Protein AF-A0A832A6N8-F1 (afdb_monomer)

Solvent-accessible surface area (backbone atoms only — not comparable to full-atom values): 5953 Å² total; per-residue (Å²): 88,69,54,90,44,34,87,47,69,45,70,68,59,53,51,50,45,56,71,64,25,80,97,34,36,24,27,26,36,35,62,86,96,40,70,37,63,53,62,17,42,70,40,80,84,42,49,66,60,50,53,54,32,53,76,70,70,49,84,50,56,72,56,48,51,70,74,43,60,49,43,78,42,78,55,83,89,46,56,67,45,69,40,69,45,90,46,77,64,48,49,51,55,55,51,54,54,55,64,74,75,110

Radius of gyration: 15.2 Å; Cα contacts (8 Å, |Δi|>4): 124; chains: 1; bounding box: 32×25×48 Å

pLDDT: mean 92.02, std 8.96, range [46.75, 98.44]

Secondary structure (DSSP, 8-state):
---TT-TT--HHHHHHHHHT-TT-SEEEEEETTEE-GGG-EE-GGGHHHHHHHHHTT---HHHHHHHS-EEEEE-GGGTTTT----SHHHHHHHHHHHHH--

Structure (mmCIF, N/CA/C/O backbone):
data_AF-A0A832A6N8-F1
#
_entry.id   AF-A0A832A6N8-F1
#
loop_
_atom_site.group_PDB
_atom_site.id
_atom_site.type_symbol
_atom_site.label_atom_id
_atom_site.label_alt_id
_atom_site.label_comp_id
_atom_site.label_asym_id
_atom_site.label_entity_id
_atom_site.label_seq_id
_atom_site.pdbx_PDB_ins_code
_atom_site.Cartn_x
_atom_site.Cartn_y
_atom_site.Cartn_z
_atom_site.occupancy
_atom_site.B_iso_or_equiv
_atom_site.auth_seq_id
_atom_site.auth_comp_id
_atom_site.auth_asym_id
_atom_site.auth_atom_id
_atom_site.pdbx_PDB_model_num
ATOM 1 N N . VAL A 1 1 ? -5.192 2.451 -2.635 1.00 87.69 1 VAL A N 1
ATOM 2 C CA . VAL A 1 1 ? -4.166 3.515 -2.678 1.00 87.69 1 VAL A CA 1
ATOM 3 C C . VAL A 1 1 ? -3.054 3.018 -3.583 1.00 87.69 1 VAL A C 1
ATOM 5 O O . VAL A 1 1 ? -2.806 1.820 -3.588 1.00 87.69 1 VAL A O 1
ATOM 8 N N . ALA A 1 2 ? -2.462 3.899 -4.384 1.00 89.50 2 ALA A N 1
ATOM 9 C CA . ALA A 1 2 ? -1.292 3.606 -5.206 1.00 89.50 2 ALA A CA 1
ATOM 10 C C . ALA A 1 2 ? -0.358 4.823 -5.141 1.00 89.50 2 ALA A C 1
ATOM 12 O O . ALA A 1 2 ? -0.847 5.948 -5.274 1.00 89.50 2 ALA A O 1
ATOM 13 N N . ALA A 1 3 ? 0.942 4.627 -4.913 1.00 91.25 3 ALA A N 1
ATOM 14 C CA . ALA A 1 3 ? 1.922 5.704 -5.047 1.00 91.25 3 ALA A CA 1
ATOM 15 C C . ALA A 1 3 ? 2.123 6.109 -6.517 1.00 91.25 3 ALA A C 1
ATOM 17 O O . ALA A 1 3 ? 1.894 5.331 -7.444 1.00 91.25 3 ALA A O 1
ATOM 18 N N . CYS A 1 4 ? 2.520 7.366 -6.723 1.00 91.00 4 CYS A N 1
ATOM 19 C CA . CYS A 1 4 ? 2.686 7.966 -8.048 1.00 91.00 4 CYS A CA 1
ATOM 20 C C . CYS A 1 4 ? 3.960 7.512 -8.783 1.00 91.00 4 CYS A C 1
ATOM 22 O O . CYS A 1 4 ? 4.092 7.759 -9.979 1.00 91.00 4 CYS A O 1
ATOM 24 N N . ASP A 1 5 ? 4.869 6.839 -8.084 1.00 88.44 5 ASP A N 1
ATOM 25 C CA . ASP A 1 5 ? 6.145 6.300 -8.566 1.00 88.44 5 ASP A CA 1
ATOM 26 C C . ASP A 1 5 ? 6.032 4.870 -9.131 1.00 88.44 5 ASP A C 1
ATOM 28 O O . ASP A 1 5 ? 7.035 4.274 -9.522 1.00 88.44 5 ASP A O 1
ATOM 32 N N . MET A 1 6 ? 4.818 4.318 -9.222 1.00 90.38 6 MET A N 1
ATOM 33 C CA . MET A 1 6 ? 4.537 3.004 -9.807 1.00 90.38 6 MET A CA 1
ATOM 34 C C . MET A 1 6 ? 3.862 3.140 -11.184 1.00 90.38 6 MET A C 1
ATOM 36 O O . MET A 1 6 ? 2.639 3.070 -11.286 1.00 90.38 6 MET A O 1
ATOM 40 N N . PRO A 1 7 ? 4.606 3.309 -12.292 1.00 89.94 7 PRO A N 1
ATOM 41 C CA . PRO A 1 7 ? 4.021 3.633 -13.601 1.00 89.94 7 PRO A CA 1
ATOM 42 C C . PRO A 1 7 ? 3.395 2.445 -14.347 1.00 89.94 7 PRO A C 1
ATOM 44 O O . PRO A 1 7 ? 2.877 2.622 -15.450 1.00 89.94 7 PRO A O 1
ATOM 47 N N . PHE A 1 8 ? 3.453 1.230 -13.794 1.00 93.12 8 PHE A N 1
ATOM 48 C CA . PHE A 1 8 ? 2.963 0.006 -14.446 1.00 93.12 8 PHE A CA 1
ATOM 49 C C . PHE A 1 8 ? 1.743 -0.601 -13.753 1.00 93.12 8 PHE A C 1
ATOM 51 O O . PHE A 1 8 ? 1.575 -1.819 -13.800 1.00 93.12 8 PHE A O 1
ATOM 58 N N . LEU A 1 9 ? 0.919 0.228 -13.104 1.00 92.44 9 LEU A N 1
ATOM 59 C CA . LEU A 1 9 ? -0.316 -0.222 -12.460 1.00 92.44 9 LEU A CA 1
ATOM 60 C C . LEU A 1 9 ? -1.155 -1.084 -13.410 1.00 92.44 9 LEU A C 1
ATOM 62 O O . LEU A 1 9 ? -1.496 -0.664 -14.517 1.00 92.44 9 LEU A O 1
ATOM 66 N N . ASP A 1 10 ? -1.520 -2.273 -12.942 1.00 94.94 10 ASP A N 1
ATOM 67 C CA . ASP A 1 10 ? -2.407 -3.187 -13.649 1.00 94.94 10 ASP A CA 1
ATOM 68 C C . ASP A 1 10 ? -3.796 -3.193 -12.996 1.00 94.94 10 ASP A C 1
ATOM 70 O O . ASP A 1 10 ? -3.975 -3.567 -11.834 1.00 94.94 10 ASP A O 1
ATOM 74 N N . ALA A 1 11 ? -4.813 -2.803 -13.765 1.00 95.00 11 ALA A N 1
ATOM 75 C CA . ALA A 1 11 ? -6.193 -2.774 -13.298 1.00 95.00 11 ALA A CA 1
ATOM 76 C C . ALA A 1 11 ? -6.723 -4.163 -12.893 1.00 95.00 11 ALA A C 1
ATOM 78 O O . ALA A 1 11 ? -7.608 -4.243 -12.040 1.00 95.00 11 ALA A O 1
ATOM 79 N N . ALA A 1 12 ? -6.223 -5.251 -13.488 1.00 95.50 12 ALA A N 1
ATOM 80 C CA . ALA A 1 12 ? -6.585 -6.608 -13.091 1.00 95.50 12 ALA A CA 1
ATOM 81 C C . ALA A 1 12 ? -6.063 -6.931 -11.686 1.00 95.50 12 ALA A C 1
ATOM 83 O O . ALA A 1 12 ? -6.837 -7.409 -10.858 1.00 95.50 12 ALA A O 1
ATOM 84 N N . VAL A 1 13 ? -4.812 -6.568 -11.389 1.00 95.25 13 VAL A N 1
ATOM 85 C CA . VAL A 1 13 ? -4.219 -6.734 -10.053 1.00 95.25 13 VAL A CA 1
ATOM 86 C C . VAL A 1 13 ? -4.944 -5.875 -9.021 1.00 95.25 13 VAL A C 1
ATOM 88 O O . VAL A 1 13 ? -5.289 -6.361 -7.948 1.00 95.25 13 VAL A O 1
ATOM 91 N N . ILE A 1 14 ? -5.277 -4.624 -9.354 1.00 95.75 14 ILE A N 1
ATOM 92 C CA . ILE A 1 14 ? -6.048 -3.753 -8.452 1.00 95.75 14 ILE A CA 1
ATOM 93 C C . ILE A 1 14 ? -7.425 -4.359 -8.142 1.00 95.75 14 ILE A C 1
ATOM 95 O O . ILE A 1 14 ? -7.832 -4.399 -6.980 1.00 95.75 14 ILE A O 1
ATOM 99 N N . ARG A 1 15 ? -8.149 -4.852 -9.157 1.00 97.00 15 ARG A N 1
ATOM 100 C CA . ARG A 1 15 ? -9.447 -5.524 -8.953 1.00 97.00 15 ARG A CA 1
ATOM 101 C C . ARG A 1 15 ? -9.310 -6.761 -8.076 1.00 97.00 15 ARG A C 1
ATOM 103 O O . ARG A 1 15 ? -10.151 -6.986 -7.209 1.00 97.00 15 ARG A O 1
ATOM 110 N N . GLU A 1 16 ? -8.254 -7.534 -8.287 1.00 96.56 16 GLU A N 1
ATOM 111 C CA . GLU A 1 16 ? -7.960 -8.703 -7.475 1.00 96.56 16 GLU A CA 1
ATOM 112 C C . GLU A 1 16 ? -7.713 -8.323 -6.009 1.00 96.56 16 GLU A C 1
ATOM 114 O O . GLU A 1 16 ? -8.356 -8.882 -5.123 1.00 96.56 16 GLU A O 1
ATOM 119 N N . LEU A 1 17 ? -6.892 -7.304 -5.738 1.00 96.69 17 LEU A N 1
ATOM 120 C CA . LEU A 1 17 ? -6.672 -6.792 -4.381 1.00 96.69 17 LEU A CA 1
ATOM 121 C C . LEU A 1 17 ? -7.975 -6.355 -3.700 1.00 96.69 17 LEU A C 1
ATOM 123 O O . LEU A 1 17 ? -8.192 -6.663 -2.528 1.00 96.69 17 LEU A O 1
ATOM 127 N N . VAL A 1 18 ? -8.864 -5.675 -4.431 1.00 97.44 18 VAL A N 1
ATOM 128 C CA . VAL A 1 18 ? -10.185 -5.275 -3.916 1.00 97.44 18 VAL A CA 1
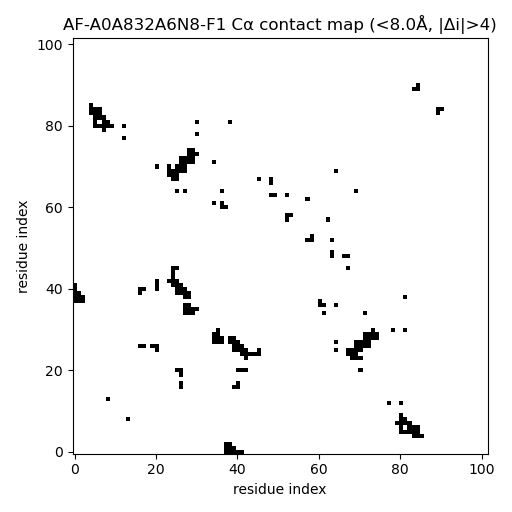ATOM 129 C C . VAL A 1 18 ? -11.038 -6.499 -3.575 1.00 97.44 18 VAL A C 1
ATOM 131 O O . VAL A 1 18 ? -11.663 -6.527 -2.516 1.00 97.44 18 VAL A O 1
ATOM 134 N N . GLY A 1 19 ? -11.031 -7.532 -4.421 1.00 97.75 19 GLY A N 1
ATOM 135 C CA . GLY A 1 19 ? -11.753 -8.784 -4.176 1.00 97.75 19 GLY A CA 1
ATOM 136 C C . GLY A 1 19 ? -11.267 -9.554 -2.943 1.00 97.75 19 GLY A C 1
ATOM 137 O O . GLY A 1 19 ? -12.026 -10.323 -2.359 1.00 97.75 19 GLY A O 1
ATOM 138 N N . LEU A 1 20 ? -10.026 -9.322 -2.507 1.00 97.88 20 LEU A N 1
ATOM 139 C CA . LEU A 1 20 ? -9.430 -9.955 -1.327 1.00 97.88 20 LEU A CA 1
ATOM 140 C C . LEU A 1 20 ? -9.717 -9.209 -0.012 1.0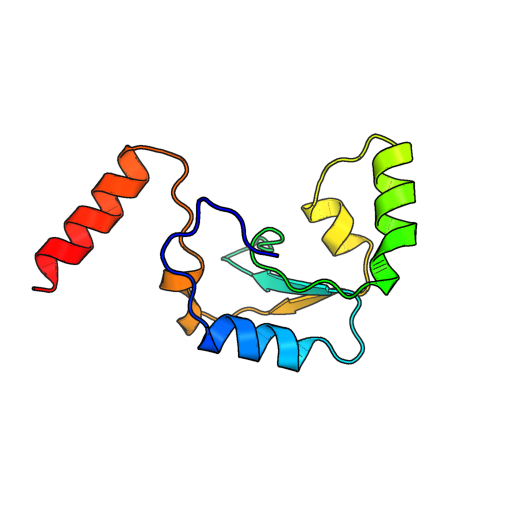0 97.88 20 LEU A C 1
ATOM 142 O O . LEU A 1 20 ? -9.398 -9.746 1.052 1.00 97.88 20 LEU A O 1
ATOM 146 N N . LEU A 1 21 ? -10.302 -8.005 -0.079 1.00 98.00 21 LEU A N 1
ATOM 147 C CA . LEU A 1 21 ? -10.585 -7.131 1.066 1.00 98.00 21 LEU A CA 1
ATOM 148 C C . LEU A 1 21 ? -11.661 -7.633 2.046 1.00 98.00 21 LEU A C 1
ATOM 150 O O . LEU A 1 21 ? -11.529 -7.313 3.230 1.00 98.00 21 LEU A O 1
ATOM 154 N N . PRO A 1 22 ? -12.726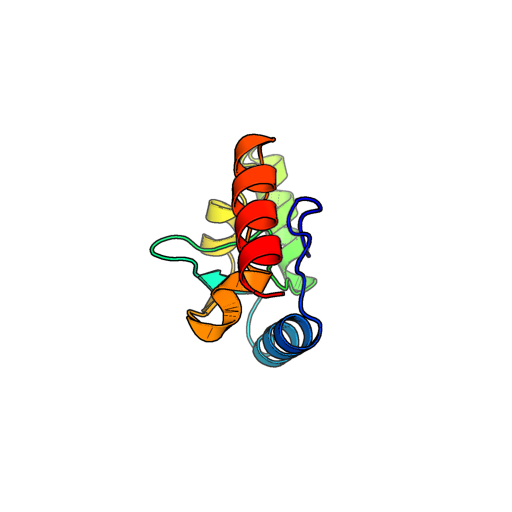 -8.362 1.643 1.00 97.81 22 PRO A N 1
ATOM 155 C CA . PRO A 1 22 ? -13.774 -8.774 2.574 1.00 97.81 22 PRO A CA 1
ATOM 156 C C . PRO A 1 22 ? -13.209 -9.455 3.828 1.00 97.81 22 PRO A C 1
ATOM 158 O O . PRO A 1 22 ? -12.409 -10.382 3.740 1.00 97.81 22 PRO A O 1
ATOM 161 N N . GLY A 1 23 ? -13.604 -8.964 5.006 1.00 96.75 23 GLY A N 1
ATOM 162 C CA . GLY A 1 23 ? -13.094 -9.437 6.298 1.00 96.75 23 GLY A CA 1
ATOM 163 C C . GLY A 1 23 ? -11.844 -8.710 6.814 1.00 96.75 23 GLY A C 1
ATOM 164 O O . GLY A 1 23 ? -11.646 -8.664 8.027 1.00 96.75 23 GLY A O 1
ATOM 165 N N . TYR A 1 24 ? -11.088 -7.996 5.974 1.00 98.38 24 TYR A N 1
ATOM 166 C CA . TYR A 1 24 ? -9.825 -7.329 6.339 1.00 98.38 24 TYR A CA 1
ATOM 167 C C . TYR A 1 24 ? -9.890 -5.797 6.332 1.00 98.38 24 TYR A C 1
ATOM 169 O O . TYR A 1 24 ? -10.686 -5.183 5.616 1.00 98.38 24 TYR A O 1
ATOM 177 N N . ASP A 1 25 ? -9.102 -5.160 7.191 1.00 98.25 25 ASP 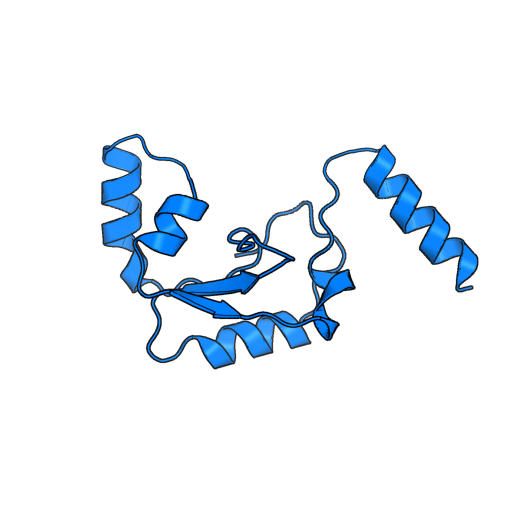A N 1
ATOM 178 C CA . ASP A 1 25 ? -8.962 -3.700 7.227 1.00 98.25 25 ASP A CA 1
ATOM 179 C C . ASP A 1 25 ? -8.085 -3.207 6.080 1.00 98.25 25 ASP A C 1
ATOM 181 O O . ASP A 1 25 ? -8.284 -2.101 5.578 1.00 98.25 25 ASP A O 1
ATOM 185 N N . ALA A 1 26 ? -7.134 -4.041 5.657 1.00 98.38 26 ALA A N 1
ATOM 186 C CA . ALA A 1 26 ? -6.263 -3.778 4.531 1.00 98.38 26 ALA A CA 1
ATOM 187 C C . ALA A 1 26 ? -5.864 -5.069 3.806 1.00 98.38 26 ALA A C 1
ATOM 189 O O . ALA A 1 26 ? -5.784 -6.140 4.408 1.00 98.38 26 ALA A O 1
ATOM 190 N N . VAL A 1 27 ? -5.561 -4.946 2.518 1.00 98.44 27 VAL A N 1
ATOM 191 C CA . VAL A 1 27 ? -4.875 -5.966 1.718 1.00 98.44 27 VAL A CA 1
ATOM 192 C C . VAL A 1 27 ? -3.593 -5.344 1.199 1.00 98.44 27 VAL A C 1
ATOM 194 O O . VAL A 1 27 ? -3.644 -4.356 0.464 1.00 98.44 27 VAL A O 1
ATOM 197 N N . VAL A 1 28 ? -2.458 -5.914 1.592 1.00 97.88 28 VAL A N 1
ATOM 198 C CA . VAL A 1 28 ? -1.123 -5.384 1.303 1.00 97.88 28 VAL A CA 1
ATOM 199 C C . VAL A 1 28 ? -0.337 -6.439 0.517 1.00 97.88 28 VAL A C 1
ATOM 201 O O . VAL A 1 28 ? -0.098 -7.529 1.047 1.00 97.88 28 VAL A O 1
ATOM 204 N N 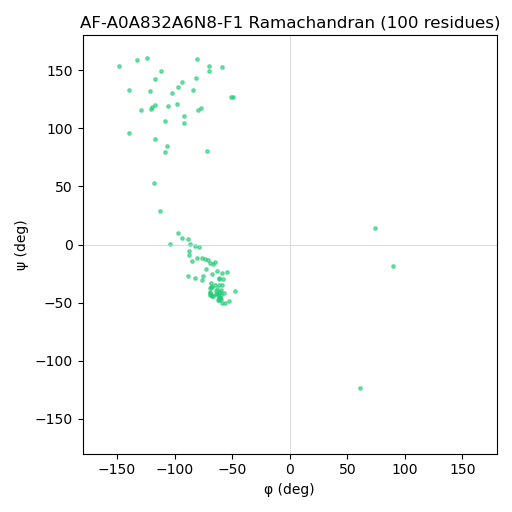. PRO A 1 29 ? 0.061 -6.171 -0.740 1.00 96.44 29 PRO A N 1
ATOM 205 C CA . PRO A 1 29 ? 0.961 -7.052 -1.475 1.00 96.44 29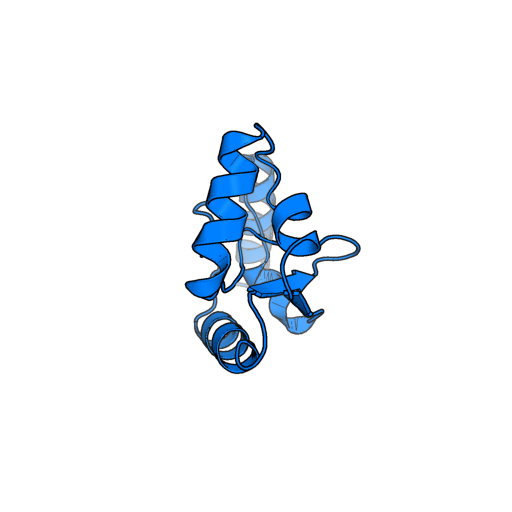 PRO A CA 1
ATOM 206 C C . PRO A 1 29 ? 2.285 -7.230 -0.739 1.00 96.44 29 PRO A C 1
ATOM 208 O O . PRO A 1 29 ? 2.719 -6.343 -0.011 1.00 96.44 29 PRO A O 1
ATOM 211 N N . GLN A 1 30 ? 2.952 -8.357 -0.952 1.00 94.06 30 GLN A N 1
ATOM 212 C CA . GLN A 1 30 ? 4.265 -8.629 -0.390 1.00 94.06 30 GLN A CA 1
ATOM 213 C C . GLN A 1 30 ? 5.303 -8.785 -1.502 1.00 94.06 30 GLN A C 1
ATOM 215 O O . GLN A 1 30 ? 5.212 -9.700 -2.328 1.00 94.06 30 GLN A O 1
ATOM 220 N N . VAL A 1 31 ? 6.314 -7.917 -1.478 1.00 87.06 31 VAL A N 1
ATOM 221 C CA . VAL A 1 31 ? 7.467 -7.930 -2.383 1.00 87.06 31 VAL A CA 1
ATOM 222 C C . VAL A 1 31 ? 8.684 -8.391 -1.581 1.00 87.06 31 VAL A C 1
ATOM 224 O O . VAL A 1 31 ? 9.206 -7.684 -0.719 1.00 87.06 31 VAL A O 1
ATOM 227 N N . GLY A 1 32 ? 9.110 -9.633 -1.819 1.00 85.62 32 GLY A N 1
ATOM 228 C CA . GLY A 1 32 ? 10.144 -10.276 -1.009 1.00 85.62 32 GLY A CA 1
ATOM 229 C C . GLY A 1 32 ? 9.724 -10.408 0.461 1.00 85.62 32 GLY A C 1
ATOM 230 O O . GLY A 1 32 ? 8.694 -11.004 0.774 1.00 85.62 32 GLY A O 1
ATOM 231 N N . ALA A 1 33 ? 10.525 -9.857 1.374 1.00 85.12 33 ALA A N 1
ATOM 232 C CA . ALA A 1 33 ? 10.271 -9.917 2.817 1.00 85.12 33 ALA A CA 1
ATOM 233 C C . ALA A 1 33 ? 9.377 -8.778 3.347 1.00 85.12 33 ALA A C 1
ATOM 235 O O . ALA A 1 33 ? 9.021 -8.785 4.525 1.00 85.12 33 ALA A O 1
ATOM 236 N N . HIS A 1 34 ? 9.024 -7.799 2.509 1.00 86.25 34 HIS A N 1
ATOM 237 C CA . HIS A 1 34 ? 8.336 -6.585 2.943 1.00 86.25 34 HIS A CA 1
ATOM 238 C C . HIS A 1 34 ? 6.948 -6.469 2.313 1.00 86.25 34 HIS A C 1
ATOM 240 O O . HIS A 1 34 ? 6.741 -6.825 1.152 1.00 86.25 34 HIS A O 1
ATOM 246 N N . GLY A 1 35 ? 5.987 -5.966 3.089 1.00 93.06 35 GLY A N 1
ATOM 247 C CA . GLY A 1 35 ? 4.709 -5.523 2.539 1.00 93.06 35 GLY A CA 1
ATOM 248 C C . GLY A 1 35 ? 4.900 -4.249 1.717 1.00 93.06 35 GLY A C 1
ATOM 249 O O . GLY A 1 35 ? 5.768 -3.445 2.044 1.00 93.06 35 GLY A O 1
ATOM 250 N N . GLU A 1 36 ? 4.083 -4.047 0.691 1.00 94.62 36 GLU A N 1
ATOM 251 C CA . GLU A 1 36 ? 4.050 -2.836 -0.128 1.00 94.62 36 GLU A CA 1
ATOM 252 C C . GLU A 1 36 ? 2.775 -2.030 0.183 1.00 94.62 36 GLU A C 1
ATOM 254 O O . GLU A 1 36 ? 1.765 -2.140 -0.521 1.00 94.62 36 GLU A O 1
ATOM 259 N N . PRO A 1 37 ? 2.753 -1.260 1.289 1.00 94.75 37 PRO A N 1
ATOM 260 C CA . PRO A 1 37 ? 1.560 -0.540 1.724 1.00 94.75 37 PRO A CA 1
ATOM 261 C C . PRO A 1 37 ? 1.190 0.620 0.790 1.00 94.75 37 PRO A C 1
ATOM 263 O O . PRO A 1 37 ? 0.064 1.117 0.840 1.00 94.75 37 PRO A O 1
ATOM 266 N N . LEU A 1 38 ? 2.104 1.056 -0.083 1.00 93.38 38 LEU A N 1
ATOM 267 C CA . LEU A 1 38 ? 1.809 2.092 -1.065 1.00 93.38 38 LEU A CA 1
ATOM 268 C C . LEU A 1 38 ? 1.075 1.545 -2.291 1.00 93.38 38 LEU A C 1
ATOM 270 O O . LEU A 1 38 ? 0.515 2.343 -3.034 1.00 93.38 38 LEU A O 1
ATOM 274 N N . HIS A 1 39 ? 0.995 0.222 -2.465 1.00 95.06 39 HIS A N 1
ATOM 275 C CA . HIS A 1 39 ? 0.156 -0.458 -3.457 1.00 95.06 39 HIS A CA 1
ATOM 276 C C . HIS A 1 39 ? -0.887 -1.354 -2.774 1.00 95.06 39 HIS A C 1
ATOM 278 O O . HIS A 1 39 ? -1.008 -2.541 -3.059 1.00 95.06 39 HIS A O 1
ATOM 284 N N . ALA A 1 40 ? -1.655 -0.796 -1.844 1.00 96.88 40 ALA A N 1
ATOM 285 C CA . ALA A 1 40 ? -2.576 -1.564 -1.015 1.00 96.88 40 ALA A CA 1
ATOM 286 C C . ALA A 1 40 ? -4.021 -1.061 -1.092 1.00 96.88 40 ALA A C 1
ATOM 288 O O . ALA A 1 40 ? -4.321 0.083 -1.466 1.00 96.88 40 ALA A O 1
ATOM 289 N N . VAL A 1 41 ? -4.946 -1.929 -0.695 1.00 97.88 41 VAL A N 1
ATOM 290 C CA . VAL A 1 41 ? -6.356 -1.580 -0.508 1.00 97.88 41 VAL A CA 1
ATOM 291 C C . VAL A 1 41 ? -6.611 -1.430 0.982 1.00 97.88 41 VAL A C 1
ATOM 293 O O . VAL A 1 41 ? -6.267 -2.315 1.753 1.00 97.88 41 VAL A O 1
ATOM 296 N N . TYR A 1 42 ? -7.236 -0.324 1.376 1.00 97.75 42 TYR A N 1
ATOM 297 C CA . TYR A 1 42 ? -7.600 -0.032 2.759 1.00 97.75 42 TYR A CA 1
ATOM 298 C C . TYR A 1 42 ? -9.110 0.159 2.849 1.00 97.75 42 TYR A C 1
ATOM 300 O O . TYR A 1 42 ? -9.702 0.889 2.050 1.00 97.75 42 TYR A O 1
ATOM 308 N N . HIS A 1 43 ? -9.743 -0.488 3.820 1.00 98.06 43 HIS A N 1
ATOM 309 C CA . HIS A 1 43 ? -11.146 -0.279 4.137 1.00 98.06 43 HIS A CA 1
ATOM 310 C C . HIS A 1 43 ? -11.303 0.961 5.021 1.00 98.06 43 HIS A C 1
ATOM 312 O O . HIS A 1 43 ? -10.527 1.163 5.947 1.00 98.06 43 HIS A O 1
ATOM 318 N N . ARG A 1 44 ? -12.373 1.747 4.840 1.00 96.81 44 ARG A N 1
ATOM 319 C CA . ARG A 1 44 ? -12.617 2.994 5.604 1.00 96.81 44 ARG A CA 1
ATOM 320 C C . ARG A 1 44 ? -12.596 2.830 7.129 1.00 96.81 44 ARG A C 1
ATOM 322 O O . ARG A 1 44 ? -12.337 3.791 7.843 1.00 96.81 44 ARG A O 1
ATOM 329 N N . ARG A 1 45 ? -12.847 1.618 7.630 1.00 96.12 45 ARG A N 1
ATOM 330 C CA . ARG A 1 45 ? -12.796 1.287 9.065 1.00 96.12 45 ARG A CA 1
ATOM 331 C C . ARG A 1 45 ? -11.404 1.412 9.688 1.00 96.12 45 ARG A C 1
ATOM 333 O O . ARG A 1 45 ? -11.316 1.452 10.905 1.00 96.12 45 ARG A O 1
ATOM 340 N N . CYS A 1 46 ? -10.342 1.503 8.883 1.00 97.00 46 CYS A N 1
ATOM 341 C CA . CYS A 1 46 ? -8.997 1.759 9.390 1.00 97.00 46 CYS A CA 1
ATOM 342 C C . CYS A 1 46 ? -8.812 3.200 9.898 1.00 97.00 46 CYS A C 1
ATOM 344 O O . CYS A 1 46 ? -7.820 3.469 10.568 1.00 97.00 46 CYS A O 1
ATOM 346 N N . LEU A 1 47 ? -9.742 4.122 9.601 1.00 97.44 47 LEU A N 1
ATOM 347 C CA . LEU A 1 47 ? -9.605 5.550 9.905 1.00 97.44 47 LEU A CA 1
ATOM 348 C C . LEU A 1 47 ? -9.264 5.849 11.380 1.00 97.44 47 LEU A C 1
ATOM 350 O O . LEU A 1 47 ? -8.275 6.547 11.590 1.00 97.44 47 LEU A O 1
ATOM 354 N N . PRO A 1 48 ? -9.947 5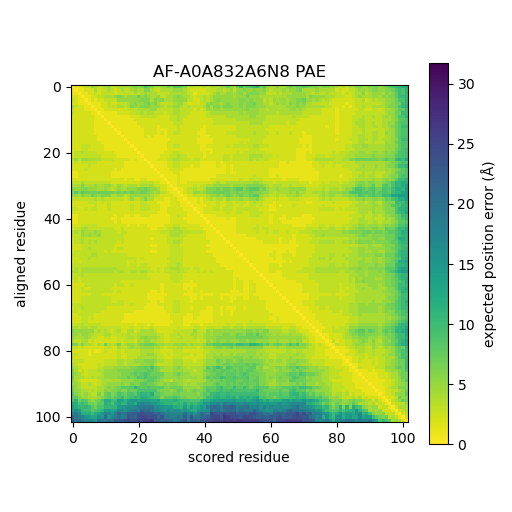.281 12.397 1.00 97.94 48 PRO A N 1
ATOM 355 C CA . PRO A 1 48 ? -9.606 5.569 13.792 1.00 97.94 48 PRO A CA 1
ATOM 356 C C . PRO A 1 48 ? -8.180 5.135 14.157 1.00 97.94 48 PRO A C 1
ATOM 358 O O . PRO A 1 48 ? -7.498 5.803 14.930 1.00 97.94 48 PRO A O 1
ATOM 361 N N . VAL A 1 49 ? -7.700 4.028 13.578 1.00 98.00 49 VAL A N 1
ATOM 362 C CA . VAL A 1 49 ? -6.329 3.539 13.799 1.00 98.00 49 VAL A CA 1
ATOM 363 C C . VAL A 1 49 ? -5.315 4.476 13.146 1.00 98.00 49 VAL A C 1
ATOM 365 O O . VAL A 1 49 ? -4.293 4.784 13.756 1.00 98.00 49 VAL A O 1
ATOM 368 N N . VAL A 1 50 ? -5.612 4.961 11.935 1.00 97.62 50 VAL A N 1
ATOM 369 C CA . VAL A 1 50 ? -4.780 5.939 11.217 1.00 97.62 50 VAL A CA 1
ATOM 370 C C . VAL A 1 50 ? -4.678 7.247 12.004 1.00 97.62 50 VAL A C 1
ATOM 372 O O . VAL A 1 50 ? -3.573 7.736 12.220 1.00 97.62 50 VAL A O 1
ATOM 375 N N . GLU A 1 51 ? -5.799 7.786 12.487 1.00 98.25 51 GLU A N 1
ATOM 376 C CA . GLU A 1 51 ? -5.837 9.029 13.270 1.00 98.25 51 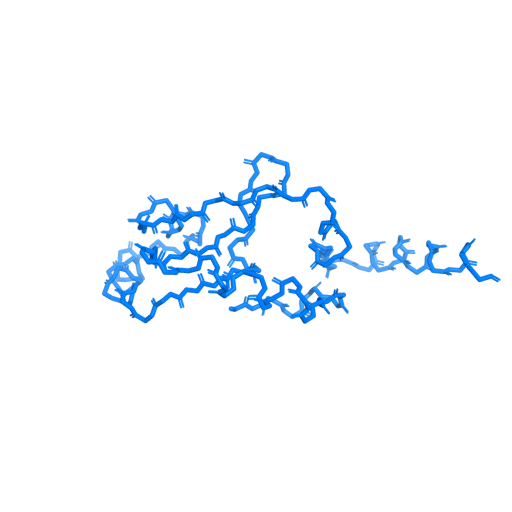GLU A CA 1
ATOM 377 C C . GLU A 1 51 ? -5.034 8.912 14.569 1.00 98.25 51 GLU A C 1
ATOM 379 O O . GLU A 1 51 ? -4.203 9.770 14.864 1.00 98.25 51 GLU A O 1
ATOM 384 N N . GLN A 1 52 ? -5.215 7.816 15.313 1.00 98.25 52 GLN A N 1
ATOM 385 C CA . GLN A 1 52 ? -4.434 7.542 16.522 1.00 98.25 52 GLN A CA 1
ATOM 386 C C . GLN A 1 52 ? -2.936 7.442 16.229 1.00 98.25 52 GLN A C 1
ATOM 388 O O . GLN A 1 52 ? -2.116 7.890 17.026 1.00 98.25 52 GLN A O 1
ATOM 393 N N . GLN A 1 53 ? -2.568 6.825 15.105 1.00 98.25 53 GLN A N 1
ATOM 394 C CA . GLN A 1 53 ? -1.172 6.664 14.728 1.00 98.25 53 GLN A CA 1
ATOM 395 C C . GLN A 1 53 ? -0.520 8.012 14.384 1.00 98.25 53 GLN A C 1
ATOM 397 O O . GLN A 1 53 ? 0.566 8.306 14.882 1.00 98.25 53 GLN A O 1
ATOM 402 N N . ILE A 1 54 ? -1.218 8.851 13.615 1.00 98.19 54 ILE A N 1
ATOM 403 C CA . ILE A 1 54 ? -0.780 10.214 13.291 1.00 98.19 54 ILE A CA 1
ATOM 404 C C . ILE A 1 54 ? -0.646 11.054 14.567 1.00 98.19 54 ILE A C 1
ATOM 406 O O . ILE A 1 54 ? 0.373 11.713 14.754 1.00 98.19 54 ILE A O 1
ATOM 410 N N . ALA A 1 55 ? -1.626 10.994 15.477 1.00 98.38 55 ALA A N 1
ATOM 411 C CA . ALA A 1 55 ? -1.585 11.723 16.748 1.00 98.38 55 ALA A CA 1
ATOM 412 C C . ALA A 1 55 ? -0.408 11.299 17.647 1.00 98.38 55 ALA A C 1
ATOM 414 O O . ALA A 1 55 ? 0.118 12.112 18.403 1.00 98.38 55 ALA A O 1
ATOM 415 N N . ALA A 1 56 ? 0.027 10.042 17.542 1.00 98.00 56 ALA A N 1
ATOM 416 C CA . ALA A 1 56 ? 1.197 9.516 18.241 1.00 98.00 56 ALA A CA 1
ATOM 417 C C . ALA A 1 56 ? 2.537 9.839 17.544 1.00 98.00 56 ALA A C 1
ATOM 419 O O . ALA A 1 56 ? 3.588 9.449 18.048 1.00 98.00 56 ALA A O 1
ATOM 420 N N . GLY A 1 57 ? 2.522 10.520 16.391 1.00 98.12 57 GLY A N 1
ATOM 421 C CA . GLY A 1 57 ? 3.720 10.842 15.612 1.00 98.12 57 GLY A CA 1
ATOM 422 C C . GLY A 1 57 ? 4.331 9.655 14.857 1.00 98.12 57 GLY A C 1
ATOM 423 O O . GLY A 1 57 ? 5.471 9.747 14.403 1.00 98.12 57 GLY A O 1
ATOM 424 N N . ASP A 1 58 ? 3.606 8.541 14.714 1.00 98.00 58 ASP A N 1
ATOM 425 C CA . ASP A 1 58 ? 4.065 7.383 13.944 1.00 98.00 58 ASP A CA 1
ATOM 426 C C . ASP A 1 58 ? 3.578 7.481 12.489 1.00 98.00 58 ASP A C 1
ATOM 428 O O . ASP A 1 58 ? 2.427 7.220 12.156 1.00 98.00 58 ASP A O 1
ATOM 432 N N . TYR A 1 59 ? 4.467 7.832 11.567 1.00 97.25 59 TYR A N 1
ATOM 433 C CA . TYR A 1 59 ? 4.113 7.987 10.149 1.00 97.25 59 TYR A CA 1
ATOM 434 C C . TYR A 1 59 ? 4.435 6.750 9.299 1.00 97.25 59 TYR A C 1
ATOM 436 O O . TYR A 1 59 ? 4.368 6.795 8.071 1.00 97.25 59 TYR A O 1
ATOM 444 N N . SER A 1 60 ? 4.793 5.627 9.927 1.00 96.81 60 SER A N 1
ATOM 445 C CA . SER A 1 60 ? 5.173 4.413 9.210 1.00 96.81 60 SER A CA 1
ATOM 446 C C . SER A 1 60 ? 3.949 3.645 8.712 1.00 96.81 60 SER A C 1
ATOM 448 O O . SER A 1 60 ? 3.179 3.071 9.488 1.00 96.81 60 SER A O 1
ATOM 450 N N . LEU A 1 61 ? 3.807 3.537 7.390 1.00 95.69 61 LEU A N 1
ATOM 451 C CA . LEU A 1 61 ? 2.776 2.691 6.781 1.00 95.69 61 LEU A CA 1
ATOM 452 C C . LEU A 1 61 ? 3.010 1.192 7.026 1.00 95.69 61 LEU A C 1
ATOM 454 O O . LEU A 1 61 ? 2.054 0.420 7.064 1.00 95.69 61 LEU A O 1
ATOM 458 N N . GLN A 1 62 ? 4.259 0.777 7.255 1.00 95.81 62 GLN A N 1
ATOM 459 C CA . GLN A 1 62 ? 4.575 -0.595 7.668 1.00 95.81 62 GLN A CA 1
ATOM 460 C C . GLN A 1 62 ? 4.074 -0.881 9.088 1.00 95.81 62 GLN A C 1
ATOM 462 O O . GLN A 1 62 ? 3.624 -1.987 9.389 1.00 95.81 62 GLN A O 1
ATOM 467 N N . ASN A 1 63 ? 4.139 0.110 9.981 1.00 96.69 63 ASN A N 1
ATOM 468 C CA . ASN A 1 63 ? 3.558 -0.012 11.317 1.00 96.69 63 ASN A CA 1
ATOM 469 C C . ASN A 1 63 ? 2.035 -0.039 11.233 1.00 96.69 63 ASN A C 1
ATOM 471 O O . ASN A 1 63 ? 1.420 -0.909 11.846 1.00 96.69 63 ASN A O 1
ATOM 475 N N . LEU A 1 64 ? 1.441 0.825 10.405 1.00 97.25 64 LEU A N 1
ATOM 476 C CA . LEU A 1 64 ? -0.002 0.831 10.171 1.00 97.25 64 LEU A CA 1
ATOM 477 C C . LEU A 1 64 ? -0.494 -0.534 9.684 1.00 97.25 64 LEU A C 1
ATOM 479 O O . LEU A 1 64 ? -1.409 -1.104 10.272 1.00 97.25 64 LEU A O 1
ATOM 483 N N . ALA A 1 65 ? 0.151 -1.102 8.662 1.00 96.31 65 ALA A N 1
ATOM 484 C CA . ALA A 1 65 ? -0.202 -2.418 8.133 1.00 96.31 65 ALA A CA 1
ATOM 485 C C . ALA A 1 65 ? -0.115 -3.525 9.199 1.00 96.31 65 ALA A C 1
ATOM 487 O O . ALA A 1 65 ? -0.937 -4.436 9.197 1.00 96.31 65 ALA A O 1
ATOM 488 N N . ARG A 1 66 ? 0.832 -3.441 10.141 1.00 95.25 66 ARG A N 1
ATOM 489 C CA . ARG A 1 66 ? 0.948 -4.391 11.262 1.00 95.25 66 ARG A CA 1
ATOM 490 C C . ARG A 1 66 ? -0.097 -4.185 12.362 1.00 95.25 66 ARG A C 1
ATOM 492 O O . ARG A 1 66 ? -0.408 -5.135 13.071 1.00 95.25 66 ARG A O 1
ATOM 499 N N . ARG A 1 67 ? -0.610 -2.963 12.528 1.00 96.44 67 ARG A N 1
ATOM 500 C CA . ARG A 1 67 ? -1.635 -2.619 13.531 1.00 96.44 67 ARG A CA 1
ATOM 501 C C . ARG A 1 67 ? -3.055 -2.959 13.084 1.00 96.44 67 ARG A C 1
ATOM 503 O O . ARG A 1 67 ? -3.915 -3.185 13.928 1.00 96.44 67 ARG A O 1
ATOM 510 N N . LEU A 1 68 ? -3.306 -2.935 11.781 1.00 97.44 68 LEU A N 1
ATOM 511 C CA . LEU A 1 68 ? -4.595 -3.268 11.180 1.00 97.44 68 LEU A CA 1
ATOM 512 C C . LEU A 1 68 ? -4.788 -4.787 11.063 1.00 97.44 68 LEU A C 1
ATOM 514 O O . LEU A 1 68 ? -3.816 -5.542 11.005 1.00 97.44 68 LEU A O 1
ATOM 518 N N . HIS A 1 69 ? -6.041 -5.243 10.939 1.00 97.94 69 HIS A N 1
ATOM 519 C CA . HIS A 1 69 ? -6.325 -6.609 10.496 1.00 97.94 69 HIS A CA 1
ATOM 520 C C . HIS A 1 69 ? -6.010 -6.742 8.997 1.00 97.94 69 HIS A C 1
ATOM 522 O O . HIS A 1 69 ? -6.889 -6.640 8.136 1.00 97.94 69 HIS A O 1
ATOM 528 N N . THR A 1 70 ? -4.726 -6.909 8.686 1.00 98.12 70 THR A N 1
ATOM 529 C CA . THR A 1 70 ? -4.198 -6.881 7.321 1.00 98.12 70 THR A CA 1
ATOM 530 C C . THR A 1 70 ? -4.044 -8.276 6.742 1.00 98.12 70 THR A C 1
ATOM 532 O O . THR A 1 70 ? -3.469 -9.172 7.360 1.00 98.12 70 THR A O 1
ATOM 535 N N . ARG A 1 71 ? -4.478 -8.435 5.493 1.00 98.00 71 ARG A N 1
ATOM 536 C CA . ARG A 1 71 ? -4.131 -9.580 4.657 1.00 98.00 71 ARG A CA 1
ATOM 537 C C . ARG A 1 71 ? -2.883 -9.266 3.839 1.00 98.00 71 ARG A C 1
ATOM 539 O O . ARG A 1 71 ? -2.944 -8.462 2.910 1.00 98.00 71 ARG A O 1
ATOM 546 N N . PHE A 1 72 ? -1.773 -9.928 4.150 1.00 97.19 72 PHE A N 1
ATOM 547 C CA . PHE A 1 72 ? -0.574 -9.888 3.313 1.00 97.19 72 PHE A CA 1
ATOM 548 C C . PHE A 1 72 ? -0.687 -10.911 2.181 1.00 97.19 72 PHE A C 1
ATOM 550 O O . PHE A 1 72 ? -1.097 -12.050 2.411 1.00 97.19 72 PHE A O 1
ATOM 557 N N . VAL A 1 73 ? -0.372 -10.501 0.952 1.00 96.25 73 VAL A N 1
ATOM 558 C CA . VAL A 1 73 ? -0.574 -11.331 -0.245 1.00 96.25 73 VAL A CA 1
ATOM 559 C C . VAL A 1 73 ? 0.705 -11.387 -1.063 1.00 96.25 73 VAL A C 1
ATOM 561 O O . VAL A 1 73 ? 1.147 -10.379 -1.604 1.00 96.25 73 VAL A O 1
ATOM 564 N N . HIS A 1 74 ? 1.288 -12.577 -1.188 1.00 94.31 74 HIS A N 1
ATOM 565 C CA . HIS A 1 74 ? 2.459 -12.791 -2.029 1.00 94.31 74 HIS A CA 1
ATOM 566 C C . HIS A 1 74 ? 2.057 -13.356 -3.393 1.00 94.31 74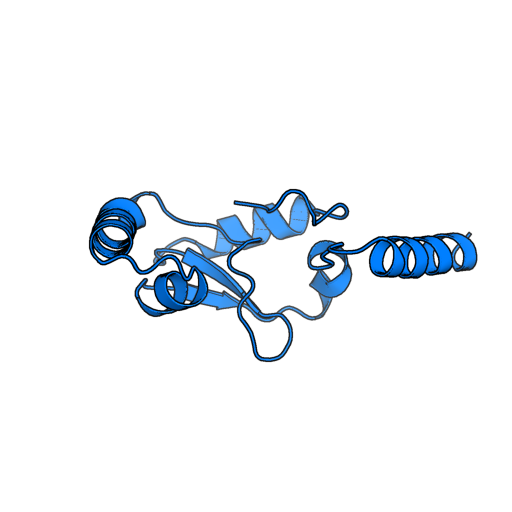 HIS A C 1
ATOM 568 O O . HIS A 1 74 ? 1.449 -14.426 -3.470 1.00 94.31 74 HIS A O 1
ATOM 574 N N . ARG A 1 75 ? 2.394 -12.629 -4.464 1.00 91.06 75 ARG A N 1
ATOM 575 C CA . ARG A 1 75 ? 2.048 -12.977 -5.848 1.00 91.06 75 ARG A CA 1
ATOM 576 C C . ARG A 1 75 ? 3.208 -12.684 -6.798 1.00 91.06 75 ARG A C 1
ATOM 578 O O . ARG A 1 75 ? 3.380 -11.540 -7.220 1.00 91.06 75 ARG A O 1
ATOM 585 N N . PRO A 1 76 ? 4.030 -13.701 -7.118 1.00 87.12 76 PRO A N 1
ATOM 586 C CA . PRO A 1 76 ? 5.184 -13.542 -8.004 1.00 87.12 76 PRO A CA 1
ATOM 587 C C . PRO A 1 76 ? 4.819 -13.010 -9.398 1.00 87.12 76 PRO A C 1
ATOM 589 O O . PRO A 1 76 ? 5.604 -12.296 -10.018 1.00 87.12 76 PRO A O 1
ATOM 592 N N . ASP A 1 77 ? 3.611 -13.319 -9.873 1.00 89.12 77 ASP A N 1
ATOM 593 C CA . ASP A 1 77 ? 3.055 -12.880 -11.154 1.00 89.12 77 ASP A CA 1
ATOM 594 C C . ASP A 1 77 ? 2.805 -11.362 -11.231 1.00 89.12 77 ASP A C 1
ATOM 596 O O . ASP A 1 77 ? 2.718 -10.808 -12.325 1.00 89.12 77 ASP A O 1
ATOM 600 N N . TRP A 1 78 ? 2.766 -10.653 -10.099 1.00 90.75 78 TRP A N 1
ATOM 601 C CA . TRP A 1 78 ? 2.528 -9.206 -10.056 1.00 90.75 78 TRP A CA 1
ATOM 602 C C . TRP A 1 78 ? 3.792 -8.348 -10.205 1.00 90.75 78 TRP A C 1
ATOM 604 O O . TRP A 1 78 ? 3.697 -7.121 -10.185 1.00 90.75 78 TRP A O 1
ATOM 614 N N . GLY A 1 79 ? 4.977 -8.948 -10.375 1.00 87.12 79 GLY A N 1
ATOM 615 C CA . GLY A 1 79 ? 6.267 -8.247 -10.266 1.00 87.12 79 GLY A CA 1
ATOM 616 C C . GLY A 1 79 ? 6.362 -6.914 -11.026 1.00 87.12 79 GLY A C 1
ATOM 617 O O . GLY A 1 79 ? 6.862 -5.927 -10.489 1.00 87.12 79 GLY A O 1
ATOM 618 N N . ARG A 1 80 ? 5.805 -6.830 -12.242 1.00 88.88 80 ARG A N 1
ATOM 619 C CA . ARG A 1 80 ? 5.840 -5.591 -13.038 1.00 88.88 80 ARG A CA 1
ATOM 620 C C . ARG A 1 80 ? 4.993 -4.462 -12.447 1.00 88.88 80 ARG A C 1
ATOM 622 O O . ARG A 1 80 ? 5.451 -3.327 -12.403 1.00 88.88 80 ARG A O 1
ATOM 629 N N . THR A 1 81 ? 3.778 -4.751 -11.983 1.00 91.06 81 THR A N 1
ATOM 630 C CA . THR A 1 81 ? 2.898 -3.720 -11.402 1.00 91.06 81 THR A CA 1
ATOM 631 C C . THR A 1 81 ? 3.350 -3.268 -10.009 1.00 91.06 81 THR A C 1
ATOM 633 O O . THR A 1 81 ? 2.859 -2.253 -9.519 1.00 91.06 81 THR A O 1
ATOM 636 N N . MET A 1 82 ? 4.279 -4.001 -9.387 1.00 90.62 82 MET A N 1
ATOM 637 C CA . MET A 1 82 ? 4.918 -3.666 -8.110 1.00 90.62 82 MET A CA 1
ATOM 638 C C . MET A 1 82 ? 6.246 -2.906 -8.287 1.00 90.62 82 MET A C 1
ATOM 640 O O . MET A 1 82 ? 6.970 -2.692 -7.320 1.00 90.62 82 MET A O 1
ATOM 644 N N . THR A 1 83 ? 6.614 -2.528 -9.516 1.00 90.31 83 THR A N 1
ATOM 645 C CA . THR A 1 83 ? 7.868 -1.807 -9.775 1.00 90.31 83 THR A CA 1
ATOM 646 C C . THR A 1 83 ? 7.730 -0.335 -9.391 1.00 90.31 83 THR A C 1
ATOM 648 O O . THR A 1 83 ? 6.945 0.393 -10.000 1.00 90.31 83 THR A O 1
ATOM 651 N N . ASN A 1 84 ? 8.530 0.090 -8.415 1.00 89.88 84 ASN A N 1
ATOM 652 C CA . ASN A 1 84 ? 8.679 1.482 -8.000 1.00 89.88 84 ASN A CA 1
ATOM 653 C C . ASN A 1 84 ? 9.870 2.138 -8.730 1.00 89.88 84 ASN A C 1
ATOM 655 O O . ASN A 1 84 ? 10.911 1.506 -8.920 1.00 89.88 84 ASN A O 1
ATOM 659 N N . ILE A 1 85 ? 9.711 3.397 -9.142 1.00 90.12 85 ILE A N 1
ATOM 660 C CA . ILE A 1 85 ? 10.740 4.221 -9.775 1.00 90.12 85 ILE A CA 1
ATOM 661 C C . ILE A 1 85 ? 11.048 5.426 -8.882 1.00 90.12 85 ILE A C 1
ATOM 663 O O . ILE A 1 85 ? 10.457 6.496 -9.022 1.00 90.12 85 ILE A O 1
ATOM 667 N N . ASN A 1 86 ? 12.029 5.254 -7.997 1.00 90.56 86 ASN A N 1
ATOM 668 C CA . ASN A 1 86 ? 12.461 6.289 -7.058 1.00 90.56 86 ASN A CA 1
ATOM 669 C C . ASN A 1 86 ? 13.541 7.202 -7.653 1.00 90.56 86 ASN A C 1
ATOM 671 O O . ASN A 1 86 ? 13.693 8.354 -7.245 1.00 90.56 86 ASN A O 1
ATOM 675 N N . THR A 1 87 ? 14.332 6.688 -8.598 1.00 91.69 87 THR A N 1
ATOM 676 C CA . THR A 1 87 ? 15.505 7.375 -9.144 1.00 91.69 87 THR A CA 1
ATOM 677 C C . THR A 1 87 ? 15.548 7.341 -10.676 1.00 91.69 87 THR A C 1
ATOM 679 O O . THR A 1 87 ? 15.002 6.436 -11.313 1.00 91.69 87 THR A O 1
ATOM 682 N N . PRO A 1 88 ? 16.284 8.269 -11.323 1.00 90.69 88 PRO A N 1
ATOM 683 C CA . PRO A 1 88 ? 16.537 8.190 -12.764 1.00 90.69 88 PRO A CA 1
ATOM 684 C C . PRO A 1 88 ? 17.257 6.903 -13.202 1.00 90.69 88 PRO A C 1
ATOM 686 O O . PRO A 1 88 ? 17.172 6.513 -14.366 1.00 90.69 88 PRO A O 1
ATOM 689 N N . ALA A 1 89 ? 18.003 6.249 -12.302 1.00 90.62 89 ALA A N 1
ATOM 690 C CA . ALA A 1 89 ? 18.630 4.961 -12.588 1.00 90.62 89 ALA A CA 1
ATOM 691 C C . ALA A 1 89 ? 17.580 3.848 -12.719 1.00 90.62 89 ALA A C 1
ATOM 693 O O . ALA A 1 89 ? 17.652 3.083 -13.682 1.00 90.62 89 ALA A O 1
ATOM 694 N N . ASP A 1 90 ? 16.574 3.835 -11.842 1.00 89.56 90 ASP A N 1
ATOM 695 C CA . ASP A 1 90 ? 15.446 2.896 -11.907 1.00 89.56 90 ASP A CA 1
ATOM 696 C C . ASP A 1 90 ? 14.699 3.052 -13.235 1.00 89.56 90 ASP A C 1
ATOM 698 O O . ASP A 1 90 ? 14.430 2.072 -13.930 1.00 89.56 90 ASP A O 1
ATOM 702 N N . TRP A 1 91 ? 14.459 4.300 -13.657 1.00 86.75 91 TRP A N 1
ATOM 703 C CA . TRP A 1 91 ? 13.808 4.579 -14.940 1.00 86.75 91 TRP A CA 1
ATOM 704 C C . TRP A 1 91 ? 14.595 4.012 -16.126 1.00 86.75 91 TRP A C 1
ATOM 706 O O . TRP A 1 91 ? 14.030 3.341 -16.990 1.00 86.75 91 TRP A O 1
ATOM 716 N N . ARG A 1 92 ? 15.915 4.236 -16.158 1.00 90.31 92 ARG A N 1
ATOM 717 C CA . ARG A 1 92 ? 16.785 3.721 -17.227 1.00 90.31 92 ARG A CA 1
ATOM 718 C C . ARG A 1 92 ? 16.823 2.197 -17.264 1.00 90.31 92 ARG A C 1
ATOM 720 O O . ARG A 1 92 ? 16.838 1.626 -18.355 1.00 90.31 92 ARG A O 1
ATOM 727 N N . ALA A 1 93 ? 16.824 1.541 -16.103 1.00 86.69 93 ALA A N 1
ATOM 728 C CA . ALA A 1 93 ? 16.777 0.085 -16.028 1.00 86.69 93 ALA A CA 1
ATOM 729 C C . ALA A 1 93 ? 15.512 -0.439 -16.721 1.00 86.69 93 ALA A C 1
ATOM 731 O O . ALA A 1 93 ? 15.610 -1.243 -17.652 1.00 86.69 93 ALA A O 1
ATOM 732 N N . VAL A 1 94 ? 14.348 0.118 -16.379 1.00 86.50 94 VAL A N 1
ATOM 733 C CA . VAL A 1 94 ? 13.075 -0.300 -16.978 1.00 86.50 94 VAL A CA 1
ATOM 734 C C . VAL A 1 94 ? 12.969 0.068 -18.465 1.00 86.50 94 VAL A C 1
ATOM 736 O O . VAL A 1 94 ? 12.428 -0.695 -19.272 1.00 86.50 94 VAL A O 1
ATOM 739 N N . GLU A 1 95 ? 13.507 1.217 -18.874 1.00 81.62 95 GLU A N 1
ATOM 740 C CA . GLU A 1 95 ? 13.538 1.617 -20.284 1.00 81.62 95 GLU A CA 1
ATOM 741 C C . GLU A 1 95 ? 14.391 0.658 -21.133 1.00 81.62 95 GLU A C 1
ATOM 743 O O . GLU A 1 95 ? 13.998 0.282 -22.241 1.00 81.62 95 GLU A O 1
ATOM 748 N N . SER A 1 96 ? 15.533 0.210 -20.606 1.00 77.19 96 SER A N 1
ATOM 749 C CA . SER A 1 96 ? 16.412 -0.734 -21.300 1.00 77.19 96 SER A CA 1
ATOM 750 C C . SER A 1 96 ? 15.750 -2.101 -21.517 1.00 77.19 96 SER A C 1
ATOM 752 O O . SER A 1 96 ? 15.925 -2.717 -22.569 1.00 77.19 96 SER A O 1
ATOM 754 N N . GLU A 1 97 ? 14.920 -2.550 -20.573 1.00 75.69 97 GLU A N 1
ATOM 755 C CA . GLU A 1 97 ? 14.131 -3.777 -20.706 1.00 75.69 97 GLU A CA 1
ATOM 756 C C . GLU A 1 97 ? 13.022 -3.646 -21.751 1.00 75.69 97 GLU A C 1
ATOM 758 O O . GLU A 1 97 ? 12.780 -4.588 -22.507 1.00 75.69 97 GLU A O 1
ATOM 763 N N . ARG A 1 98 ? 12.376 -2.473 -21.839 1.00 67.62 98 ARG A N 1
ATOM 764 C CA . ARG A 1 98 ? 11.384 -2.180 -22.887 1.00 67.62 98 ARG A CA 1
ATOM 765 C C . ARG A 1 98 ? 11.997 -2.248 -24.283 1.00 67.62 98 ARG A C 1
ATOM 767 O O . ARG A 1 98 ? 11.376 -2.800 -25.182 1.00 67.62 98 ARG A O 1
ATOM 774 N N . ARG A 1 99 ? 13.211 -1.721 -24.459 1.00 64.50 99 ARG A N 1
ATOM 775 C CA . ARG A 1 99 ? 13.910 -1.705 -25.756 1.00 64.50 99 ARG A CA 1
ATOM 776 C C . ARG A 1 99 ? 14.438 -3.075 -26.195 1.00 64.50 99 ARG A C 1
ATOM 778 O O . ARG A 1 99 ? 14.676 -3.255 -27.376 1.00 64.50 99 ARG A O 1
ATOM 785 N N . ARG A 1 100 ? 14.622 -4.027 -25.271 1.00 61.66 100 ARG A N 1
ATOM 786 C CA . ARG A 1 100 ? 15.059 -5.407 -25.572 1.00 61.66 100 ARG A CA 1
ATOM 787 C C . ARG A 1 100 ? 13.920 -6.355 -25.961 1.00 61.66 100 ARG A C 1
ATOM 789 O O . ARG A 1 100 ? 14.195 -7.462 -26.409 1.00 61.66 100 ARG A O 1
ATOM 796 N N . LYS A 1 101 ? 12.665 -5.966 -25.712 1.00 55.44 101 LYS A N 1
ATOM 797 C CA . LYS A 1 101 ? 11.464 -6.783 -25.963 1.00 55.44 101 LYS A CA 1
ATOM 798 C C . LYS A 1 101 ? 10.668 -6.349 -27.207 1.00 55.44 101 LYS A C 1
ATOM 800 O O . LYS A 1 101 ? 9.651 -6.974 -27.488 1.00 55.44 101 LYS A O 1
ATOM 805 N N . ASN A 1 102 ? 11.127 -5.313 -27.913 1.00 46.75 102 ASN A N 1
ATOM 806 C CA . ASN A 1 102 ? 10.654 -4.885 -29.236 1.00 46.75 102 ASN A CA 1
ATOM 807 C C . ASN A 1 102 ? 11.707 -5.239 -30.284 1.00 46.75 102 ASN A C 1
ATOM 809 O O . ASN A 1 102 ? 11.306 -5.483 -31.439 1.00 46.75 102 ASN A O 1
#

Nearest PDB structures (foldseek):
  1e5k-assembly1_A  TM=8.789E-01  e=1.567E-04  Escherichia coli K-12
  1h4d-assembly1_A  TM=8.808E-01  e=2.035E-04  Escherichia coli
  1fr9-assembly1_A  TM=8.781E-01  e=2.318E-04  Escherichia coli
  1h4e-assembly1_A  TM=8.855E-01  e=5.412E-04  Escherichia coli
  1h4c-assembly1_A  TM=8.098E-01  e=4.750E-04  Escherichia coli

Foldseek 3Di:
DADPQQPQADPVVLVVLVVVCVPWQKEFEDDPPATDLNSIDGDPVLVVVVVVCVVVVNPDSSVSCVVTRYHYHYDPVCVNSSQGHPDPVSVVVVVVVVVVVD

Mean predicted aligned error: 4.17 Å

Sequence (102 aa):
VAACDMPFLDAAVIRELVGLLPGYDAVVPQVGAHGEPLHAVYHRRCLPVVEQQIAAGDYSLQNLARRLHTRFVHRPDWGRTMTNINTPADWRAVESERRRKN